Protein AF-A0A8T5BNN8-F1 (afdb_monomer_lite)

Structure (mmCIF, N/CA/C/O backbone):
data_AF-A0A8T5BNN8-F1
#
_entry.id   AF-A0A8T5BNN8-F1
#
loop_
_atom_site.group_PDB
_atom_site.id
_atom_site.type_symbol
_atom_site.label_atom_id
_atom_site.label_alt_id
_atom_site.label_comp_id
_atom_site.label_asym_id
_atom_site.label_entity_id
_atom_site.label_seq_id
_atom_site.pdbx_PDB_ins_code
_atom_site.Cartn_x
_atom_site.Cartn_y
_atom_site.Cartn_z
_atom_site.occupancy
_atom_site.B_iso_or_equiv
_atom_site.auth_seq_id
_atom_site.auth_comp_id
_atom_site.auth_asym_id
_atom_site.auth_atom_id
_atom_site.pdbx_PDB_model_num
ATOM 1 N N . MET A 1 1 ? 14.541 -15.191 12.566 1.00 25.20 1 MET A N 1
ATOM 2 C CA . MET A 1 1 ? 13.790 -15.966 11.550 1.00 25.20 1 MET A CA 1
ATOM 3 C C . MET A 1 1 ? 13.632 -15.112 10.299 1.00 25.20 1 MET A C 1
ATOM 5 O O . MET A 1 1 ? 12.775 -14.239 10.260 1.00 25.20 1 MET A O 1
ATOM 9 N N . SER A 1 2 ? 14.524 -15.301 9.324 1.00 27.27 2 SER A N 1
ATOM 10 C CA . SER A 1 2 ? 14.507 -14.582 8.046 1.00 27.27 2 SER A CA 1
ATOM 11 C C . SER A 1 2 ? 13.451 -15.200 7.135 1.00 27.27 2 SER A C 1
ATOM 13 O O . SER A 1 2 ? 13.578 -16.342 6.703 1.00 27.27 2 SER A O 1
ATOM 15 N N . GLY A 1 3 ? 12.377 -14.461 6.881 1.00 28.70 3 GLY A N 1
ATOM 16 C CA . GLY A 1 3 ? 11.422 -14.799 5.841 1.00 28.70 3 GLY A CA 1
ATOM 17 C C . GLY A 1 3 ? 11.723 -13.979 4.600 1.00 28.70 3 GLY A C 1
ATOM 18 O O . GLY A 1 3 ? 11.059 -12.970 4.383 1.00 28.70 3 GLY A O 1
ATOM 19 N N . CYS A 1 4 ? 12.659 -14.425 3.757 1.00 37.31 4 CYS A N 1
ATOM 20 C CA . CYS A 1 4 ? 12.694 -14.015 2.350 1.00 37.31 4 CYS A CA 1
ATOM 21 C C . CYS A 1 4 ? 11.459 -14.596 1.643 1.00 37.31 4 CYS A C 1
ATOM 23 O O . CYS A 1 4 ? 11.544 -15.515 0.829 1.00 37.31 4 CYS A O 1
ATOM 25 N N . LYS A 1 5 ? 10.264 -14.096 1.980 1.00 46.22 5 LYS A N 1
ATOM 26 C CA . LYS A 1 5 ? 9.077 -14.351 1.173 1.00 46.22 5 LYS A CA 1
ATOM 27 C C . LYS A 1 5 ? 9.319 -13.643 -0.151 1.00 46.22 5 LYS A C 1
ATOM 29 O O . LYS A 1 5 ? 9.277 -12.418 -0.228 1.00 46.22 5 LYS A O 1
ATOM 34 N N . LYS A 1 6 ? 9.592 -14.428 -1.195 1.00 47.72 6 LYS A N 1
ATOM 35 C CA . LYS A 1 6 ? 9.441 -14.002 -2.588 1.00 47.72 6 LYS A CA 1
ATOM 36 C C . LYS A 1 6 ? 7.999 -13.497 -2.729 1.00 47.72 6 LYS A C 1
ATOM 38 O O . LYS A 1 6 ? 7.074 -14.290 -2.869 1.00 47.72 6 LYS A O 1
ATOM 43 N N . ASN A 1 7 ? 7.791 -12.195 -2.548 1.00 55.84 7 ASN A N 1
ATOM 44 C CA . ASN A 1 7 ? 6.457 -11.624 -2.397 1.00 55.84 7 ASN A CA 1
ATOM 45 C C . ASN A 1 7 ? 5.743 -11.626 -3.753 1.00 55.84 7 ASN A C 1
ATOM 47 O O . ASN A 1 7 ? 6.110 -10.865 -4.645 1.00 55.84 7 ASN A O 1
ATOM 51 N N . THR A 1 8 ? 4.701 -12.450 -3.890 1.00 65.88 8 THR A N 1
ATOM 52 C CA . THR A 1 8 ? 3.842 -12.554 -5.085 1.00 65.88 8 THR A CA 1
ATOM 53 C C . THR A 1 8 ? 3.239 -11.212 -5.487 1.00 65.88 8 THR A C 1
ATOM 55 O O . THR A 1 8 ? 3.092 -10.937 -6.669 1.00 65.88 8 THR A O 1
ATOM 58 N N . VAL A 1 9 ? 2.988 -10.330 -4.514 1.00 74.50 9 VAL A N 1
ATOM 59 C CA . VAL A 1 9 ? 2.488 -8.968 -4.752 1.00 74.50 9 VAL A CA 1
ATOM 60 C C . VAL A 1 9 ? 3.386 -8.193 -5.716 1.00 74.50 9 VAL A C 1
ATOM 62 O O . VAL A 1 9 ? 2.878 -7.567 -6.635 1.00 74.50 9 VAL A O 1
ATOM 65 N N . LYS A 1 10 ? 4.714 -8.296 -5.582 1.00 77.62 10 LYS A N 1
ATOM 66 C CA . LYS A 1 10 ? 5.662 -7.604 -6.473 1.00 77.62 10 LYS A CA 1
ATOM 67 C C . LYS A 1 10 ? 5.612 -8.122 -7.914 1.00 77.62 10 LYS A C 1
ATOM 69 O O . LYS A 1 10 ? 6.000 -7.403 -8.823 1.00 77.62 10 LYS A O 1
ATOM 74 N N . LYS A 1 11 ? 5.146 -9.358 -8.123 1.00 78.75 11 LYS A N 1
ATOM 75 C CA . LYS A 1 11 ? 4.965 -9.942 -9.461 1.00 78.75 11 LYS A CA 1
ATOM 76 C C . LYS A 1 11 ? 3.659 -9.513 -10.128 1.00 78.75 11 LYS A C 1
ATOM 78 O O . LYS A 1 11 ? 3.547 -9.642 -11.335 1.00 78.75 11 LYS A O 1
ATOM 83 N N . TRP A 1 12 ? 2.667 -9.087 -9.348 1.00 79.19 12 TRP A N 1
ATOM 84 C CA . TRP A 1 12 ? 1.327 -8.761 -9.846 1.00 79.19 12 TRP A CA 1
ATOM 85 C C . TRP A 1 12 ? 1.029 -7.270 -9.865 1.00 79.19 12 TRP A C 1
ATOM 87 O O . TRP A 1 12 ? 0.103 -6.858 -10.551 1.00 79.19 12 TRP A O 1
ATOM 97 N N . ALA A 1 13 ? 1.725 -6.491 -9.040 1.00 84.88 13 ALA A N 1
ATOM 98 C CA . ALA A 1 13 ? 1.433 -5.083 -8.884 1.00 84.88 13 ALA A CA 1
ATOM 99 C C . ALA A 1 13 ? 2.019 -4.298 -10.058 1.00 84.88 13 ALA A C 1
ATOM 101 O O . ALA A 1 13 ? 3.232 -4.268 -10.263 1.00 84.88 13 ALA A O 1
ATOM 102 N N . GLU A 1 14 ? 1.141 -3.658 -10.809 1.00 88.06 14 GLU A N 1
ATOM 103 C CA . GLU A 1 14 ? 1.481 -2.802 -11.939 1.00 88.06 14 GLU A CA 1
ATOM 104 C C . GLU A 1 14 ? 1.234 -1.340 -11.566 1.00 88.06 14 GLU A C 1
ATOM 106 O O . GLU A 1 14 ? 0.643 -1.045 -10.524 1.00 88.06 14 GLU A O 1
ATOM 111 N N . ARG A 1 15 ? 1.680 -0.408 -12.410 1.00 91.56 15 ARG A N 1
ATOM 112 C CA . ARG A 1 15 ? 1.411 1.018 -12.203 1.00 91.56 15 ARG A CA 1
ATOM 113 C C . ARG A 1 15 ? -0.099 1.266 -12.050 1.00 91.56 15 ARG A C 1
ATOM 115 O O . ARG A 1 15 ? -0.889 0.746 -12.828 1.00 91.56 15 ARG A O 1
ATOM 122 N N . GLY A 1 16 ? -0.488 2.042 -11.039 1.00 88.56 16 GLY A N 1
ATOM 123 C CA . GLY A 1 16 ? -1.883 2.307 -10.661 1.00 88.56 16 GLY A CA 1
ATOM 124 C C . GLY A 1 16 ? -2.507 1.251 -9.739 1.00 88.56 16 GLY A C 1
ATOM 125 O O . GLY A 1 16 ? -3.560 1.491 -9.151 1.00 88.56 16 GLY A O 1
ATOM 126 N N . SER A 1 17 ? -1.859 0.096 -9.544 1.00 89.69 17 SER A N 1
ATOM 127 C CA . SER A 1 17 ? -2.310 -0.886 -8.553 1.00 89.69 17 SER A CA 1
ATOM 128 C C . SER A 1 17 ? -2.109 -0.351 -7.140 1.00 89.69 17 SER A C 1
ATOM 130 O O . SER A 1 17 ? -1.062 0.209 -6.819 1.00 89.69 17 SER A O 1
ATOM 132 N N . TRP A 1 18 ? -3.060 -0.618 -6.250 1.00 91.19 18 TRP A N 1
ATOM 133 C CA . TRP A 1 18 ? -2.893 -0.343 -4.827 1.00 91.19 18 TRP A CA 1
ATOM 134 C C . TRP A 1 18 ? -2.399 -1.573 -4.070 1.00 91.19 18 TRP A C 1
ATOM 136 O O . TRP A 1 18 ? -2.951 -2.668 -4.182 1.00 91.19 18 TRP A O 1
ATOM 146 N N . VAL A 1 19 ? -1.373 -1.379 -3.244 1.00 91.25 19 VAL A N 1
ATOM 147 C CA . VAL A 1 19 ? -0.848 -2.390 -2.325 1.00 91.25 19 VAL A CA 1
ATOM 148 C C . VAL A 1 19 ? -1.135 -1.962 -0.896 1.00 91.25 19 VAL A C 1
ATOM 150 O O . VAL A 1 19 ? -0.765 -0.867 -0.478 1.00 91.25 19 VAL A O 1
ATOM 153 N N . ILE A 1 20 ? -1.767 -2.850 -0.130 1.00 91.88 20 ILE A N 1
ATOM 154 C CA . ILE A 1 20 ? -2.108 -2.612 1.272 1.00 91.88 20 ILE A CA 1
ATOM 155 C C . ILE A 1 20 ? -1.468 -3.659 2.180 1.00 91.88 20 ILE A C 1
ATOM 157 O O . ILE A 1 20 ? -1.420 -4.849 1.863 1.00 91.88 20 ILE A O 1
ATOM 161 N N . GLY A 1 21 ? -0.986 -3.209 3.332 1.00 90.31 21 GLY A N 1
ATOM 162 C CA . GLY A 1 21 ? -0.460 -4.052 4.394 1.00 90.31 21 GLY A CA 1
ATOM 163 C C . GLY A 1 21 ? -1.426 -4.121 5.560 1.00 90.31 21 GLY A C 1
ATOM 164 O O . GLY A 1 21 ? -1.660 -3.113 6.226 1.00 90.31 21 GLY A O 1
ATOM 165 N N . ILE A 1 22 ? -1.935 -5.319 5.836 1.00 91.06 22 ILE A N 1
ATOM 166 C CA . ILE A 1 22 ? -2.761 -5.599 7.011 1.00 91.06 22 ILE A CA 1
ATOM 167 C C . ILE A 1 22 ? -1.918 -6.321 8.060 1.00 91.06 22 ILE A C 1
ATOM 169 O O . ILE A 1 22 ? -1.156 -7.234 7.738 1.00 91.06 22 ILE A O 1
ATOM 173 N N . GLY A 1 23 ? -2.046 -5.904 9.316 1.00 88.56 23 GLY A N 1
ATOM 174 C CA . GLY A 1 23 ? -1.373 -6.547 10.432 1.00 88.56 23 GLY A CA 1
ATOM 175 C C . GLY A 1 23 ? -1.913 -7.950 10.681 1.00 88.56 23 GLY A C 1
ATOM 176 O O . GLY A 1 23 ? -3.122 -8.175 10.773 1.00 88.56 23 GLY A O 1
ATOM 177 N N . GLY A 1 24 ? -0.992 -8.906 10.758 1.00 84.38 24 GLY A N 1
ATOM 178 C CA . GLY A 1 24 ? -1.317 -10.297 11.030 1.00 84.38 24 GLY A CA 1
ATOM 179 C C . GLY A 1 24 ? -1.637 -10.525 12.504 1.00 84.38 24 GLY A C 1
ATOM 180 O O . GLY A 1 24 ? -1.295 -9.724 13.372 1.00 84.38 24 GLY A O 1
ATOM 181 N N . VAL A 1 25 ? -2.232 -11.679 12.798 1.00 80.44 25 VAL A N 1
ATOM 182 C CA . VAL A 1 25 ? -2.620 -12.068 14.165 1.00 80.44 25 VAL A CA 1
ATOM 183 C C . VAL A 1 25 ? -1.469 -11.992 15.181 1.00 80.44 25 VAL A C 1
ATOM 185 O O . VAL A 1 25 ? -1.688 -11.621 16.326 1.00 80.44 25 VAL A O 1
ATOM 188 N N . ASN A 1 26 ? -0.229 -12.228 14.737 1.00 79.44 26 ASN A N 1
ATOM 189 C CA . ASN A 1 26 ? 0.963 -12.265 15.593 1.00 79.44 26 ASN A CA 1
ATOM 190 C C . ASN A 1 26 ? 1.823 -10.987 15.533 1.00 79.44 26 ASN A C 1
ATOM 192 O O . ASN A 1 26 ? 2.969 -11.011 15.968 1.00 79.44 26 ASN A O 1
ATOM 196 N N . THR A 1 27 ? 1.335 -9.883 14.953 1.00 76.12 27 THR A N 1
ATOM 197 C CA . THR A 1 27 ? 2.143 -8.657 14.764 1.00 76.12 27 THR A CA 1
ATOM 198 C C . THR A 1 27 ? 1.840 -7.558 15.786 1.00 76.12 27 THR A C 1
ATOM 200 O O . THR A 1 27 ? 2.171 -6.398 15.548 1.00 76.12 27 THR A O 1
ATOM 203 N N . GLY A 1 28 ? 1.119 -7.876 16.870 1.00 83.25 28 GLY A N 1
ATOM 204 C CA . GLY A 1 28 ? 0.635 -6.906 17.866 1.00 83.25 28 GLY A CA 1
ATOM 205 C C . GLY A 1 28 ? -0.428 -5.927 17.345 1.00 83.25 28 GLY A C 1
ATOM 206 O O . GLY A 1 28 ? -0.958 -5.127 18.109 1.00 83.25 28 GLY A O 1
ATOM 207 N N . LYS A 1 29 ? -0.758 -5.985 16.047 1.00 85.69 29 LYS A N 1
ATOM 208 C CA . LYS A 1 29 ? -1.756 -5.134 15.374 1.00 85.69 29 LYS A CA 1
ATOM 209 C C . LYS A 1 29 ? -2.676 -5.961 14.475 1.00 85.69 29 LYS A C 1
ATOM 211 O O . LYS A 1 29 ? -2.734 -5.704 13.272 1.00 85.69 29 LYS A O 1
ATOM 216 N N . PRO A 1 30 ? -3.349 -6.981 15.026 1.00 89.56 30 PRO A N 1
ATOM 217 C CA . PRO A 1 30 ? -4.191 -7.864 14.234 1.00 89.56 30 PRO A CA 1
ATOM 218 C C . PRO A 1 30 ? -5.275 -7.064 13.511 1.00 89.56 30 PRO A C 1
ATOM 220 O O . PRO A 1 30 ? -5.916 -6.208 14.117 1.00 89.56 30 PRO A O 1
ATOM 223 N N . ASN A 1 31 ? -5.495 -7.358 12.228 1.00 90.88 31 ASN A N 1
ATOM 224 C CA . ASN A 1 31 ? -6.608 -6.830 11.430 1.00 90.88 31 ASN A CA 1
ATOM 225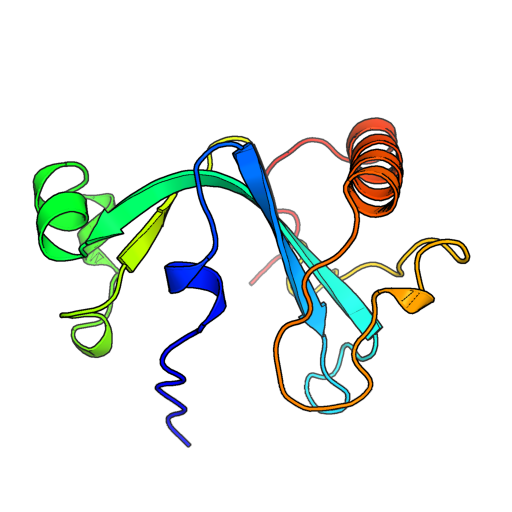 C C . ASN A 1 31 ? -6.567 -5.310 11.181 1.00 90.88 31 ASN A C 1
ATOM 227 O O . ASN A 1 31 ? -7.539 -4.737 10.685 1.00 90.88 31 ASN A O 1
ATOM 231 N N . LYS A 1 32 ? -5.441 -4.656 11.490 1.00 92.38 32 LYS A N 1
ATOM 232 C CA . LYS A 1 32 ? -5.256 -3.213 11.307 1.00 92.38 32 LYS A CA 1
ATOM 233 C C . LYS A 1 32 ? -4.561 -2.888 9.994 1.00 92.38 32 LYS A C 1
ATOM 235 O O . LYS A 1 32 ? -3.667 -3.616 9.563 1.00 92.38 32 LYS A O 1
ATOM 240 N N . LEU A 1 33 ? -4.919 -1.760 9.390 1.00 92.88 33 LEU A N 1
ATOM 241 C CA . LEU A 1 33 ? -4.212 -1.208 8.242 1.00 92.88 33 LEU A CA 1
ATOM 242 C C . LEU A 1 33 ? -2.890 -0.586 8.706 1.00 92.88 33 LEU A C 1
ATOM 244 O O . LEU A 1 33 ? -2.876 0.416 9.421 1.00 92.88 33 LEU A O 1
ATOM 248 N N . ILE A 1 34 ? -1.779 -1.187 8.285 1.00 92.75 34 ILE A N 1
ATOM 249 C CA . ILE A 1 34 ? -0.420 -0.717 8.580 1.00 92.75 34 ILE A CA 1
ATOM 250 C C . ILE A 1 34 ? 0.043 0.259 7.504 1.00 92.75 34 ILE A C 1
ATOM 252 O O . ILE A 1 34 ? 0.612 1.301 7.829 1.00 92.75 34 ILE A O 1
ATOM 256 N N . TYR A 1 35 ? -0.184 -0.073 6.233 1.00 93.12 35 TYR A N 1
ATOM 257 C CA . TYR A 1 35 ? 0.167 0.798 5.118 1.00 93.12 35 TYR A CA 1
ATOM 258 C C . TYR A 1 35 ? -0.754 0.599 3.915 1.00 93.12 35 TYR A C 1
ATOM 260 O O . TYR A 1 35 ? -1.359 -0.459 3.756 1.00 93.12 35 TYR A O 1
ATOM 268 N N . ALA A 1 36 ? -0.829 1.614 3.062 1.00 93.44 36 ALA A N 1
ATOM 269 C CA . ALA A 1 36 ? -1.460 1.571 1.749 1.00 93.44 36 ALA A CA 1
ATOM 270 C C . ALA A 1 36 ? -0.629 2.420 0.782 1.00 93.44 36 ALA A C 1
ATOM 272 O O . ALA A 1 36 ? -0.229 3.521 1.148 1.00 93.44 36 ALA A O 1
ATOM 273 N N . MET A 1 37 ? -0.348 1.935 -0.423 1.00 94.75 37 MET A N 1
ATOM 274 C CA . MET A 1 37 ? 0.413 2.678 -1.431 1.00 94.75 37 MET A CA 1
ATOM 275 C C . MET A 1 37 ? -0.106 2.416 -2.838 1.00 94.75 37 MET A C 1
ATOM 277 O O . MET A 1 37 ? -0.440 1.277 -3.165 1.00 94.75 37 MET A O 1
ATOM 281 N N . GLU A 1 38 ? -0.137 3.458 -3.658 1.00 93.81 38 GLU A N 1
ATOM 282 C CA . GLU A 1 38 ? -0.366 3.352 -5.095 1.00 93.81 38 GLU A CA 1
ATOM 283 C C . GLU A 1 38 ? 0.966 3.106 -5.795 1.00 93.81 38 GLU A C 1
ATOM 285 O O . GLU A 1 38 ? 1.911 3.878 -5.643 1.00 93.81 38 GLU A O 1
ATOM 290 N N . VAL A 1 39 ? 1.065 2.026 -6.560 1.00 93.44 39 VAL A N 1
ATOM 291 C CA . VAL A 1 39 ? 2.287 1.701 -7.290 1.00 93.44 39 VAL A CA 1
ATOM 292 C C . VAL A 1 39 ? 2.459 2.681 -8.439 1.00 93.44 39 VAL A C 1
ATOM 294 O O . VAL A 1 39 ? 1.659 2.726 -9.368 1.00 93.44 39 VAL A O 1
ATOM 297 N N . GLU A 1 40 ? 3.541 3.443 -8.395 1.00 94.19 40 GLU A N 1
ATOM 298 C CA . GLU A 1 40 ? 3.970 4.305 -9.490 1.00 94.19 40 GLU A CA 1
ATOM 299 C C . GLU A 1 40 ? 4.935 3.564 -10.415 1.00 94.19 40 GLU A C 1
ATOM 301 O O . GLU A 1 40 ? 4.785 3.615 -11.636 1.00 94.19 40 GLU A O 1
ATOM 306 N N . GLU A 1 41 ? 5.886 2.826 -9.834 1.00 92.06 41 GLU A N 1
ATOM 307 C CA . GLU A 1 41 ? 6.853 2.021 -10.581 1.00 92.06 41 GLU A CA 1
ATOM 308 C C . GLU A 1 41 ? 7.075 0.663 -9.911 1.00 92.06 41 GLU A C 1
ATOM 310 O O . GLU A 1 41 ? 7.016 0.530 -8.687 1.00 92.06 41 GLU A O 1
ATOM 315 N N . ASN A 1 42 ? 7.359 -0.348 -10.728 1.00 92.69 42 ASN A N 1
ATOM 316 C CA . ASN A 1 42 ? 7.740 -1.687 -10.297 1.00 92.69 42 ASN A CA 1
ATOM 317 C C . ASN A 1 42 ? 9.009 -2.085 -11.058 1.00 92.69 42 ASN A C 1
ATOM 319 O O . ASN A 1 42 ? 8.931 -2.577 -12.181 1.00 92.69 42 ASN A O 1
ATOM 323 N N . LEU A 1 43 ? 10.172 -1.816 -10.464 1.00 91.06 43 LEU A N 1
ATOM 324 C CA . LEU A 1 43 ? 11.467 -1.962 -11.131 1.00 91.06 43 LEU A CA 1
ATOM 325 C C . LEU A 1 43 ? 12.259 -3.134 -10.555 1.00 91.06 43 LEU A C 1
ATOM 327 O O . LEU A 1 43 ? 12.261 -3.311 -9.335 1.00 91.06 43 LEU A O 1
ATOM 331 N N . PRO A 1 44 ? 13.004 -3.901 -11.366 1.00 90.69 44 PRO A N 1
ATOM 332 C CA . PRO A 1 44 ? 14.054 -4.773 -10.849 1.00 90.69 44 PRO A CA 1
ATOM 333 C C . PRO A 1 44 ? 15.039 -3.980 -9.978 1.00 90.69 44 PRO A C 1
ATOM 335 O O . PRO A 1 44 ? 15.356 -2.831 -10.287 1.00 90.69 44 PRO A O 1
ATOM 338 N N . TYR A 1 45 ? 15.555 -4.588 -8.906 1.00 88.75 45 TYR A N 1
ATOM 339 C CA . TYR A 1 45 ? 16.456 -3.906 -7.969 1.00 88.75 45 TYR A CA 1
ATOM 340 C C . TYR A 1 45 ? 17.656 -3.219 -8.642 1.00 88.75 45 TYR A C 1
ATOM 342 O O . TYR A 1 45 ? 17.986 -2.093 -8.283 1.00 88.75 45 TYR A O 1
ATOM 350 N N . GLU A 1 46 ? 18.275 -3.845 -9.645 1.00 90.25 46 GLU A N 1
ATOM 351 C CA . GLU A 1 46 ? 19.424 -3.257 -10.351 1.00 90.25 46 GLU A CA 1
ATOM 352 C C . GLU A 1 46 ? 19.056 -1.969 -11.103 1.00 90.25 46 GLU A C 1
ATOM 354 O O . GLU A 1 46 ? 19.812 -0.997 -11.112 1.00 90.25 46 GLU A O 1
ATOM 359 N N . GLU A 1 47 ? 17.859 -1.921 -11.691 1.00 92.31 47 GLU A N 1
ATOM 360 C CA . GLU A 1 47 ? 17.366 -0.730 -12.376 1.00 92.31 47 GLU A CA 1
ATOM 361 C C . GLU A 1 47 ? 16.949 0.358 -11.384 1.00 92.31 47 GLU A C 1
ATOM 363 O O . GLU A 1 47 ? 17.276 1.531 -11.580 1.00 92.31 47 GLU A O 1
ATOM 368 N N . PHE A 1 48 ? 16.310 -0.039 -10.278 1.00 91.56 48 PHE A N 1
ATOM 369 C CA . PHE A 1 48 ? 16.032 0.852 -9.156 1.00 91.56 48 PHE A CA 1
ATOM 370 C C . PHE A 1 48 ? 17.321 1.506 -8.644 1.00 91.56 48 PHE A C 1
ATOM 372 O O . PHE A 1 48 ? 17.387 2.726 -8.550 1.00 91.56 48 PHE A O 1
ATOM 379 N N . LYS A 1 49 ? 18.367 0.716 -8.381 1.00 91.12 49 LYS A N 1
ATOM 380 C CA . LYS A 1 49 ? 19.661 1.196 -7.881 1.00 91.12 49 LYS A CA 1
ATOM 381 C C . LYS A 1 49 ? 20.324 2.187 -8.838 1.00 91.12 49 LYS A C 1
ATOM 383 O O . LYS A 1 49 ? 20.918 3.163 -8.391 1.00 91.12 49 LYS A O 1
ATOM 388 N N . ARG A 1 50 ? 20.208 1.959 -10.151 1.00 92.50 50 ARG A N 1
ATOM 389 C CA . ARG A 1 50 ? 20.716 2.878 -11.180 1.00 92.50 50 ARG A CA 1
ATOM 390 C C . ARG A 1 50 ? 19.960 4.210 -11.196 1.00 92.50 50 ARG A C 1
ATOM 392 O O . ARG A 1 50 ? 20.580 5.245 -11.410 1.00 92.50 50 ARG A O 1
ATOM 399 N N . LYS A 1 51 ? 18.637 4.183 -11.010 1.00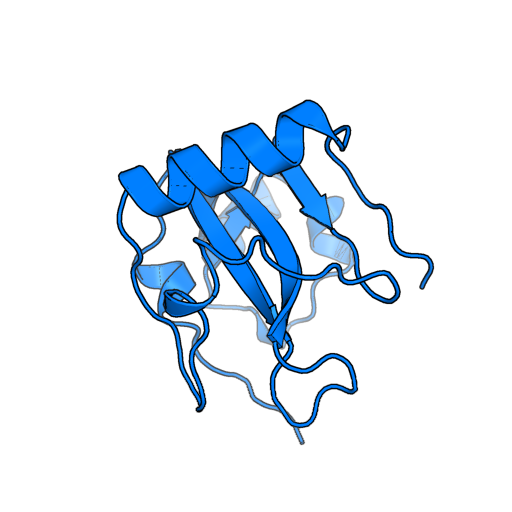 94.06 51 LYS A N 1
ATOM 400 C CA . LYS A 1 51 ? 17.766 5.367 -11.095 1.00 94.06 51 LYS A CA 1
ATOM 401 C C . LYS A 1 51 ? 17.687 6.161 -9.781 1.00 94.06 51 LYS A C 1
ATOM 403 O O . LYS A 1 51 ? 17.530 7.375 -9.828 1.00 94.06 51 LYS A O 1
ATOM 408 N N . TYR A 1 52 ? 17.831 5.481 -8.645 1.00 92.38 52 TYR A N 1
ATOM 409 C CA . TYR A 1 52 ? 17.687 6.007 -7.282 1.00 92.38 52 TYR A CA 1
ATOM 410 C C . TYR A 1 52 ? 18.883 5.590 -6.404 1.00 92.38 52 TYR A C 1
ATOM 412 O O . TYR A 1 52 ? 18.741 4.786 -5.472 1.00 92.38 52 TYR A O 1
ATOM 420 N N . PRO A 1 53 ? 20.107 6.048 -6.729 1.00 90.44 53 PRO A N 1
ATOM 421 C CA . PRO A 1 53 ? 21.315 5.584 -6.054 1.00 90.44 53 PRO A CA 1
ATOM 422 C C . PRO A 1 53 ? 21.336 5.954 -4.567 1.00 90.44 53 PRO A C 1
ATOM 424 O O . PRO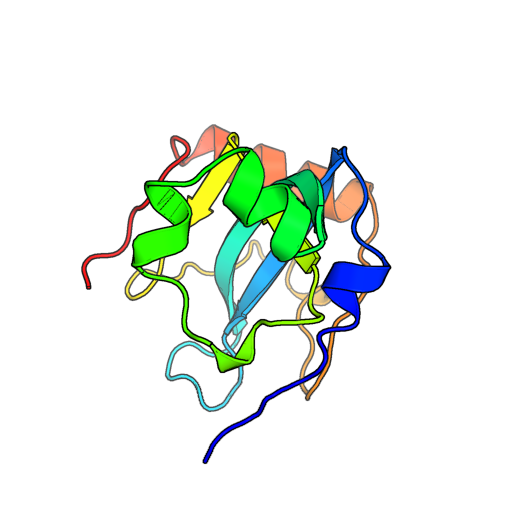 A 1 53 ? 21.769 5.135 -3.754 1.00 90.44 53 PRO A O 1
ATOM 427 N N . ASP A 1 54 ? 20.834 7.133 -4.191 1.00 90.25 54 ASP A N 1
ATOM 428 C CA . ASP A 1 54 ? 20.812 7.594 -2.800 1.00 90.25 54 ASP A CA 1
ATOM 429 C C . ASP A 1 54 ? 19.816 6.791 -1.951 1.00 90.25 54 ASP A C 1
ATOM 431 O O . ASP A 1 54 ? 20.155 6.327 -0.861 1.00 90.25 54 ASP A O 1
ATOM 435 N N . GLU A 1 55 ? 18.617 6.538 -2.474 1.00 87.25 55 GLU A N 1
ATOM 436 C CA . GLU A 1 55 ? 17.570 5.758 -1.811 1.00 87.25 55 GLU A CA 1
ATOM 437 C C . GLU A 1 55 ? 17.942 4.276 -1.699 1.00 87.25 55 GLU A C 1
ATOM 439 O O . GLU A 1 55 ? 17.537 3.592 -0.755 1.00 87.25 55 GLU A O 1
ATOM 444 N N . SER A 1 56 ? 18.757 3.771 -2.630 1.00 85.94 56 SER A N 1
ATOM 445 C CA . SER A 1 56 ? 19.247 2.392 -2.597 1.00 85.94 56 SER A CA 1
ATOM 446 C C . SER A 1 56 ? 20.252 2.113 -1.475 1.00 85.94 56 SER A C 1
ATOM 448 O O . SER A 1 56 ? 20.450 0.952 -1.124 1.00 85.94 56 SER A O 1
ATOM 450 N N . ARG A 1 57 ? 20.859 3.140 -0.858 1.00 86.62 57 ARG A N 1
ATOM 451 C CA . ARG A 1 57 ? 21.925 2.961 0.150 1.00 86.62 57 ARG A CA 1
ATOM 452 C C . ARG A 1 57 ? 21.488 2.193 1.395 1.00 86.62 57 ARG A C 1
ATOM 454 O O . ARG A 1 57 ? 22.301 1.502 1.999 1.00 86.62 57 ARG A O 1
ATOM 461 N N . TYR A 1 58 ? 20.220 2.310 1.780 1.00 81.50 58 TYR A N 1
ATOM 462 C CA . TYR A 1 58 ? 19.672 1.668 2.983 1.00 81.50 58 TYR A CA 1
ATOM 463 C C . TYR A 1 58 ? 19.126 0.261 2.719 1.00 81.50 58 TYR A C 1
ATOM 465 O O . TYR A 1 58 ? 18.639 -0.413 3.631 1.00 81.50 58 TYR A O 1
ATOM 473 N N . LEU A 1 59 ? 19.160 -0.179 1.463 1.00 82.25 59 LEU A N 1
ATOM 474 C CA . LEU A 1 59 ? 18.589 -1.442 1.052 1.00 82.25 59 LEU A CA 1
ATOM 475 C C . LEU A 1 59 ? 19.567 -2.598 1.289 1.00 82.25 59 LEU A C 1
ATOM 477 O O . LEU A 1 59 ? 20.730 -2.565 0.899 1.00 82.25 59 LEU A O 1
ATOM 481 N N . GLN A 1 60 ? 19.069 -3.645 1.943 1.00 77.50 60 GLN A N 1
ATOM 482 C CA . GLN A 1 60 ? 19.864 -4.816 2.305 1.00 77.50 60 GLN A CA 1
ATOM 483 C C . GLN A 1 60 ? 20.203 -5.671 1.071 1.00 77.50 60 GLN A C 1
ATOM 485 O O . GLN A 1 60 ? 19.328 -5.867 0.227 1.00 77.50 60 GLN A O 1
ATO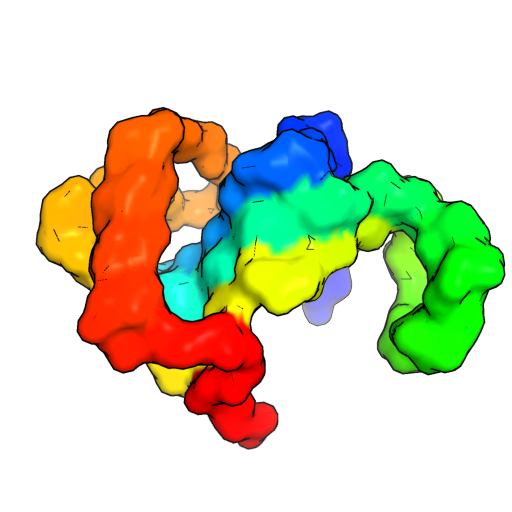M 490 N N . PRO A 1 61 ? 21.394 -6.300 0.996 1.00 70.81 61 PRO A N 1
ATOM 491 C CA . PRO A 1 61 ? 21.797 -7.144 -0.139 1.00 70.81 61 PRO A CA 1
ATOM 492 C C . PRO A 1 61 ? 20.831 -8.294 -0.466 1.00 70.81 61 PRO A C 1
ATOM 494 O O . PRO A 1 61 ? 20.775 -8.772 -1.594 1.00 70.81 61 PRO A O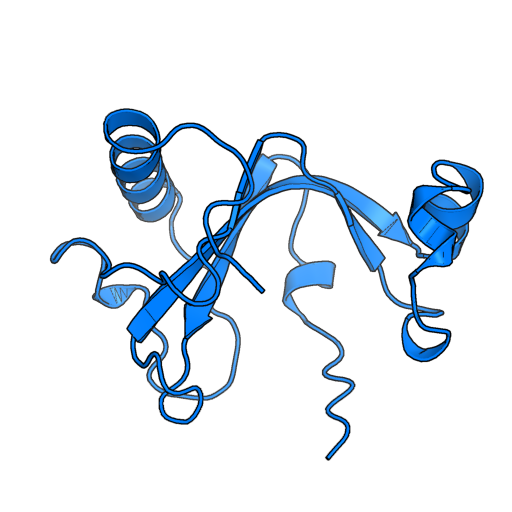 1
ATOM 497 N N . CYS A 1 62 ? 20.026 -8.738 0.504 1.00 73.00 62 CYS A N 1
ATOM 498 C CA . CYS A 1 62 ? 19.062 -9.824 0.323 1.00 73.00 62 CYS A CA 1
ATOM 499 C C . CYS A 1 62 ? 17.907 -9.503 -0.644 1.00 73.00 62 CYS A C 1
ATOM 501 O O . CYS A 1 62 ? 17.110 -10.395 -0.942 1.00 73.00 62 CYS A O 1
ATOM 503 N N . ILE A 1 63 ? 17.796 -8.260 -1.128 1.00 76.44 63 ILE A N 1
ATOM 504 C CA . ILE A 1 63 ? 16.780 -7.872 -2.112 1.00 76.44 63 ILE A CA 1
ATOM 505 C C . ILE A 1 63 ? 17.262 -7.952 -3.565 1.00 76.44 63 ILE A C 1
ATOM 507 O O . ILE A 1 63 ? 16.453 -7.738 -4.471 1.00 76.44 63 ILE A O 1
ATOM 511 N N . THR A 1 64 ? 18.536 -8.283 -3.803 1.00 77.06 64 THR A N 1
ATOM 512 C CA . THR A 1 64 ? 19.046 -8.564 -5.150 1.00 77.06 64 THR A CA 1
ATOM 513 C C . THR A 1 64 ? 18.208 -9.669 -5.806 1.00 77.06 64 THR A C 1
ATOM 515 O O . THR A 1 64 ? 17.918 -10.700 -5.200 1.00 77.06 64 THR A O 1
ATOM 518 N N . GLY A 1 65 ? 17.765 -9.431 -7.045 1.00 79.94 65 GLY A N 1
ATOM 519 C CA . GLY A 1 65 ? 16.853 -10.324 -7.774 1.00 79.94 65 GLY A CA 1
ATOM 520 C C . GLY A 1 65 ? 15.363 -10.166 -7.429 1.00 79.94 65 GLY A C 1
ATOM 521 O O . GLY A 1 65 ? 14.542 -10.954 -7.898 1.00 79.94 65 GLY A O 1
ATOM 522 N N . LEU A 1 66 ? 14.989 -9.167 -6.622 1.00 83.75 66 LEU A N 1
ATOM 523 C CA . LEU A 1 66 ? 13.595 -8.782 -6.388 1.00 83.75 66 LEU A CA 1
ATOM 524 C C . LEU A 1 66 ? 13.262 -7.467 -7.091 1.00 83.75 66 LEU A C 1
ATOM 526 O O . LEU A 1 66 ? 14.129 -6.624 -7.313 1.00 83.75 66 LEU A O 1
ATOM 530 N N . ASN A 1 67 ? 11.972 -7.256 -7.346 1.00 88.19 67 ASN A N 1
ATOM 531 C CA . ASN A 1 67 ? 11.497 -5.943 -7.752 1.00 88.19 67 ASN A CA 1
ATOM 532 C C . ASN A 1 67 ? 11.278 -5.022 -6.542 1.00 88.19 67 ASN A C 1
ATOM 534 O O . ASN A 1 67 ? 11.000 -5.474 -5.421 1.00 88.19 67 ASN A O 1
ATOM 538 N N . ILE A 1 68 ? 11.363 -3.722 -6.783 1.00 88.62 68 ILE A N 1
ATOM 539 C CA . ILE A 1 68 ? 11.106 -2.632 -5.851 1.00 88.62 68 ILE A CA 1
ATOM 540 C C . ILE A 1 68 ? 9.868 -1.888 -6.341 1.00 88.62 68 ILE A C 1
ATOM 542 O O . ILE A 1 68 ? 9.799 -1.481 -7.499 1.00 88.62 68 ILE A O 1
ATOM 546 N N . LEU A 1 69 ? 8.885 -1.743 -5.451 1.00 91.44 69 LEU A N 1
ATOM 547 C CA . LEU A 1 69 ? 7.698 -0.941 -5.716 1.00 91.44 69 LEU A CA 1
ATOM 548 C C . LEU A 1 69 ? 7.961 0.480 -5.231 1.00 91.44 69 LEU A C 1
ATOM 550 O O . LEU A 1 69 ? 8.325 0.674 -4.071 1.00 91.44 69 LEU A O 1
ATOM 554 N N . ILE A 1 70 ? 7.758 1.450 -6.111 1.00 91.62 70 ILE A N 1
ATOM 555 C CA . ILE A 1 70 ? 7.913 2.877 -5.838 1.00 91.62 70 ILE A CA 1
ATOM 556 C C . ILE A 1 70 ? 6.528 3.510 -5.813 1.00 91.62 70 ILE A C 1
ATOM 558 O O . ILE A 1 70 ? 5.647 3.121 -6.578 1.00 91.62 70 ILE A O 1
ATOM 562 N N . SER A 1 71 ? 6.335 4.477 -4.921 1.00 93.06 71 SER A N 1
ATOM 563 C CA . SER A 1 71 ? 5.070 5.184 -4.753 1.00 93.06 71 SER A CA 1
ATOM 564 C C . SER A 1 71 ? 5.302 6.603 -4.251 1.00 93.06 71 SER A C 1
ATOM 566 O O . SER A 1 71 ? 5.860 6.783 -3.169 1.00 93.06 71 SER A O 1
ATOM 568 N N . LYS A 1 72 ? 4.750 7.601 -4.947 1.00 90.44 72 LYS A N 1
ATOM 569 C CA . LYS A 1 72 ? 4.570 8.963 -4.412 1.00 90.44 72 LYS A CA 1
ATOM 570 C C . LYS A 1 72 ? 3.322 9.118 -3.540 1.00 90.44 72 LYS A C 1
ATOM 572 O O . LYS A 1 72 ? 3.292 9.985 -2.669 1.00 90.44 72 LYS A O 1
ATOM 577 N N . LYS A 1 73 ? 2.301 8.273 -3.725 1.00 92.50 73 LYS A N 1
ATOM 578 C CA . LYS A 1 73 ? 1.037 8.329 -2.976 1.00 92.50 73 LYS A CA 1
ATOM 579 C C . LYS A 1 73 ? 0.910 7.139 -2.029 1.00 92.50 73 LYS A C 1
ATOM 581 O O . LYS A 1 73 ? 0.394 6.082 -2.382 1.00 92.50 73 LYS A O 1
ATOM 586 N N . PHE A 1 74 ? 1.383 7.324 -0.799 1.00 94.06 74 PHE A N 1
ATOM 587 C CA . PHE A 1 74 ? 1.349 6.287 0.230 1.00 94.06 74 PHE A CA 1
ATOM 588 C C . PHE A 1 74 ? 0.841 6.799 1.578 1.00 94.06 74 PHE A C 1
ATOM 590 O O . PHE A 1 74 ? 0.878 7.990 1.876 1.00 94.06 74 PHE A O 1
ATOM 597 N N . TYR A 1 75 ? 0.407 5.863 2.410 1.00 94.25 75 TYR A N 1
ATOM 598 C CA . TYR A 1 75 ? 0.019 6.030 3.801 1.00 94.25 75 TYR A CA 1
ATOM 599 C C . TYR A 1 75 ? 0.766 4.978 4.607 1.00 94.25 75 TYR A C 1
ATOM 601 O O . TYR A 1 75 ? 0.603 3.785 4.357 1.00 94.25 75 TYR A O 1
ATOM 609 N N . TYR A 1 76 ? 1.575 5.400 5.574 1.00 92.88 76 TYR A N 1
ATOM 610 C CA . TYR A 1 76 ? 2.276 4.475 6.463 1.00 92.88 76 TYR A CA 1
ATOM 611 C C . TYR A 1 76 ? 1.968 4.806 7.918 1.00 92.88 76 TYR A C 1
ATOM 613 O O . TYR A 1 76 ? 2.424 5.819 8.444 1.00 92.88 76 TYR A O 1
ATOM 621 N N . PHE A 1 77 ? 1.192 3.947 8.570 1.00 91.38 77 PHE A N 1
ATOM 622 C CA . PHE A 1 77 ? 0.734 4.138 9.944 1.00 91.38 77 PHE A CA 1
ATOM 623 C C . PHE A 1 77 ? 1.657 3.478 10.973 1.00 91.38 77 PHE A C 1
ATOM 625 O O . PHE A 1 77 ? 1.745 3.960 12.097 1.00 91.38 77 PHE A O 1
ATOM 632 N N . GLY A 1 78 ? 2.379 2.412 10.610 1.00 88.25 78 GLY A N 1
ATOM 633 C CA . GLY A 1 78 ? 3.371 1.783 11.490 1.00 88.25 78 GLY A CA 1
ATOM 634 C C . GLY A 1 78 ? 2.789 1.355 12.847 1.00 88.25 78 GLY A C 1
ATOM 635 O O . GLY A 1 78 ? 1.882 0.521 12.906 1.00 88.25 78 GLY A O 1
ATOM 636 N N . SER A 1 79 ? 3.334 1.892 13.946 1.00 87.12 79 SER A N 1
ATOM 637 C CA . SER A 1 79 ? 2.843 1.786 15.340 1.00 87.12 79 SER A CA 1
ATOM 638 C C . SER A 1 79 ? 1.395 2.266 15.520 1.00 87.12 79 SER A C 1
ATOM 640 O O . SER A 1 79 ? 0.624 1.644 16.246 1.00 87.12 79 SER A O 1
ATOM 642 N N . ASN A 1 80 ? 0.976 3.260 14.747 1.00 89.88 80 ASN A N 1
ATOM 643 C CA . ASN A 1 80 ? -0.356 3.858 14.796 1.00 89.88 80 ASN A CA 1
ATOM 644 C C . ASN A 1 80 ? -1.336 3.210 13.806 1.00 89.88 80 ASN A C 1
ATOM 646 O O . ASN A 1 80 ? -2.213 3.892 13.277 1.00 89.88 80 ASN A O 1
ATOM 650 N N . ALA A 1 81 ? -1.163 1.917 13.496 1.00 92.25 81 ALA A N 1
ATOM 651 C CA . ALA A 1 81 ? -2.037 1.205 12.562 1.00 92.25 81 ALA A CA 1
ATOM 652 C C . ALA A 1 81 ? -3.512 1.391 12.941 1.00 92.25 81 ALA A C 1
ATOM 654 O O . ALA A 1 81 ? -3.879 1.319 14.118 1.00 92.25 81 ALA A O 1
ATOM 655 N N . ILE A 1 82 ? -4.346 1.618 11.932 1.00 93.69 82 ILE A N 1
ATOM 656 C CA . ILE A 1 82 ? -5.740 2.022 12.116 1.00 93.69 82 ILE A CA 1
ATOM 657 C C . ILE A 1 82 ? -6.693 0.869 11.831 1.00 93.69 82 ILE A C 1
ATOM 659 O O . ILE A 1 82 ? -6.374 -0.054 11.079 1.00 93.69 82 ILE A O 1
ATOM 663 N N . ASP A 1 83 ? -7.887 0.936 12.403 1.00 93.75 83 ASP A N 1
ATOM 664 C CA . ASP A 1 83 ? -8.946 -0.004 12.069 1.00 93.75 83 ASP A CA 1
ATOM 665 C C . ASP A 1 83 ? -9.478 0.251 10.656 1.00 93.75 83 ASP A C 1
ATOM 667 O O . ASP A 1 83 ? -9.681 1.393 10.230 1.00 93.75 83 ASP A O 1
ATOM 671 N N . LEU A 1 84 ? -9.721 -0.839 9.927 1.00 91.69 84 LEU A N 1
ATOM 672 C CA . LEU A 1 84 ? -10.429 -0.775 8.657 1.00 91.69 84 LEU A CA 1
ATOM 673 C C . LEU A 1 84 ? -11.907 -0.415 8.893 1.00 91.69 84 LEU A C 1
ATOM 675 O O . LEU A 1 84 ? -12.520 -0.910 9.850 1.00 91.69 84 LEU A O 1
ATOM 679 N N . PRO A 1 85 ? -12.516 0.384 7.997 1.00 90.75 85 PRO A N 1
ATOM 680 C CA . PRO A 1 85 ? -13.960 0.597 7.972 1.00 90.75 85 PRO A CA 1
ATOM 681 C C . PRO A 1 85 ? -14.729 -0.726 8.027 1.00 90.75 85 PRO A C 1
ATOM 683 O O . PRO A 1 85 ? -14.307 -1.717 7.432 1.00 90.75 85 PRO A O 1
ATOM 686 N N . LYS A 1 86 ? -15.883 -0.755 8.713 1.00 90.56 86 LYS A N 1
ATOM 687 C CA . LYS A 1 86 ? -16.692 -1.983 8.872 1.00 90.56 86 LYS A CA 1
ATOM 688 C C . LYS A 1 86 ? -16.996 -2.658 7.527 1.00 90.56 86 LYS A C 1
ATOM 690 O O . LYS A 1 86 ? -16.897 -3.875 7.432 1.00 90.56 86 LYS A O 1
ATOM 695 N N . ASN A 1 87 ? -17.285 -1.864 6.497 1.00 90.56 87 ASN A N 1
ATOM 696 C CA . ASN A 1 87 ? -17.581 -2.305 5.131 1.00 90.56 87 ASN A CA 1
ATOM 697 C C . ASN A 1 87 ? -16.360 -2.798 4.333 1.00 90.56 87 ASN A C 1
ATOM 699 O O . ASN A 1 87 ? -16.528 -3.169 3.181 1.00 90.56 87 ASN A O 1
ATOM 703 N N . LEU A 1 88 ? -15.156 -2.758 4.907 1.00 92.12 88 LEU A N 1
ATOM 704 C CA . LEU A 1 88 ? -13.915 -3.233 4.290 1.00 92.12 88 LEU A CA 1
ATOM 705 C C . LEU A 1 88 ? -13.261 -4.365 5.086 1.00 92.12 88 LEU A C 1
ATOM 707 O O . LEU A 1 88 ? -12.201 -4.853 4.709 1.00 92.12 88 LEU A O 1
ATOM 711 N N . LYS A 1 89 ? -13.869 -4.833 6.184 1.00 89.38 89 LYS A N 1
ATOM 712 C CA . LYS A 1 89 ? -13.295 -5.921 6.992 1.00 89.38 89 LYS A CA 1
ATOM 713 C C . LYS A 1 89 ? -13.177 -7.247 6.227 1.00 89.38 89 LYS A C 1
ATOM 715 O O . LYS A 1 89 ? -12.342 -8.072 6.586 1.00 89.38 89 LYS A O 1
ATOM 720 N N . HIS A 1 90 ? -13.939 -7.448 5.149 1.00 88.56 90 HIS A N 1
ATOM 721 C CA . HIS A 1 90 ? -13.879 -8.648 4.298 1.00 88.56 90 HIS A CA 1
ATOM 722 C C . HIS A 1 90 ? -12.605 -8.748 3.442 1.00 88.56 90 HIS A C 1
ATOM 724 O O . HIS A 1 90 ? -12.318 -9.806 2.867 1.00 88.56 90 HIS A O 1
ATOM 730 N N . ILE A 1 91 ? -11.816 -7.673 3.344 1.00 87.81 91 ILE A N 1
ATOM 731 C CA . ILE A 1 91 ? -10.526 -7.700 2.639 1.00 87.81 91 ILE A CA 1
ATOM 732 C C . ILE A 1 91 ? -9.411 -8.324 3.494 1.00 87.81 91 ILE A C 1
ATOM 734 O O . ILE A 1 91 ? -8.355 -8.677 2.970 1.00 87.81 91 ILE A O 1
ATOM 738 N N . ILE A 1 92 ? -9.648 -8.490 4.800 1.00 86.44 92 ILE A N 1
ATOM 739 C CA . ILE A 1 92 ? -8.682 -9.022 5.763 1.00 86.44 92 ILE A CA 1
ATOM 740 C C . ILE A 1 92 ? -8.509 -10.531 5.569 1.00 86.44 92 ILE A C 1
ATOM 742 O O . ILE A 1 92 ? -9.469 -11.304 5.576 1.00 86.44 92 ILE A O 1
ATOM 746 N N . ILE A 1 93 ? -7.256 -10.961 5.432 1.00 79.38 93 ILE A N 1
ATOM 747 C CA . ILE A 1 93 ? -6.893 -12.374 5.310 1.00 79.38 93 ILE A CA 1
ATOM 748 C C . ILE A 1 93 ? -6.634 -12.924 6.712 1.00 79.38 93 ILE A C 1
ATOM 750 O O . ILE A 1 93 ? -5.697 -12.502 7.383 1.00 79.38 93 ILE A O 1
ATOM 754 N N . HIS A 1 94 ? -7.416 -13.916 7.133 1.00 72.88 94 HIS A N 1
ATOM 755 C CA . HIS A 1 94 ? -7.308 -14.544 8.457 1.00 72.88 94 HIS A CA 1
ATOM 756 C C . HIS A 1 94 ? -6.188 -15.611 8.525 1.00 72.88 94 HIS A C 1
ATOM 758 O O . HIS A 1 94 ? -6.241 -16.547 9.315 1.00 72.88 94 HIS A O 1
ATOM 764 N N . GLY A 1 95 ? -5.156 -15.483 7.683 1.00 70.62 95 GLY A N 1
ATOM 765 C CA . GLY A 1 95 ? -4.093 -16.471 7.490 1.00 70.62 95 GLY A CA 1
ATOM 766 C C . GLY A 1 95 ? -2.850 -15.882 6.816 1.00 70.62 95 GLY A C 1
ATOM 767 O O . GLY A 1 95 ? -2.659 -14.669 6.764 1.00 70.62 95 GLY A O 1
ATOM 768 N N . ARG A 1 96 ? -1.962 -16.740 6.299 1.00 68.62 96 ARG A N 1
ATOM 769 C CA . ARG A 1 96 ? -0.742 -16.305 5.596 1.00 68.62 96 ARG A CA 1
ATOM 770 C C . ARG A 1 96 ? -1.038 -16.092 4.110 1.00 68.62 96 ARG A C 1
ATOM 772 O O . ARG A 1 96 ? -1.545 -17.000 3.469 1.00 68.62 96 ARG A O 1
ATOM 779 N N . GLY A 1 97 ? -0.626 -14.958 3.543 1.00 73.62 97 GLY A N 1
ATOM 780 C CA . GLY A 1 97 ? -0.644 -14.758 2.090 1.00 73.62 97 GLY A CA 1
ATOM 781 C C . GLY A 1 97 ? -0.960 -13.327 1.674 1.00 73.62 97 GLY A C 1
ATOM 782 O O . GLY A 1 97 ? -0.923 -12.412 2.492 1.00 73.62 97 GLY A O 1
ATOM 783 N N . CYS A 1 98 ? -1.261 -13.162 0.390 1.00 77.81 98 CYS A N 1
ATOM 784 C CA . CYS A 1 98 ? -1.763 -11.932 -0.215 1.00 77.81 98 CYS A CA 1
ATOM 785 C C . CYS A 1 98 ? -3.057 -12.234 -0.986 1.00 77.81 98 CYS A C 1
ATOM 787 O O . CYS A 1 98 ? -3.196 -13.317 -1.554 1.00 77.81 98 CYS A O 1
ATOM 789 N N . LYS A 1 99 ? -3.989 -11.279 -1.018 1.00 81.94 99 LYS A N 1
ATOM 790 C CA . LYS A 1 99 ? -5.302 -11.376 -1.671 1.00 81.94 99 LYS A CA 1
ATOM 791 C C . LYS A 1 99 ? -5.420 -10.222 -2.660 1.00 81.94 99 LYS A C 1
ATOM 793 O O . LYS A 1 99 ? -5.106 -9.091 -2.299 1.00 81.94 99 LYS A O 1
ATOM 798 N N . ARG A 1 100 ? -5.865 -10.506 -3.887 1.00 84.19 100 ARG A N 1
ATOM 799 C CA . ARG A 1 100 ? -6.309 -9.460 -4.819 1.00 84.19 100 ARG A CA 1
ATOM 800 C C . ARG A 1 100 ? -7.688 -8.996 -4.368 1.00 84.19 100 ARG A C 1
ATOM 802 O O . ARG A 1 100 ? -8.544 -9.826 -4.061 1.00 84.19 100 ARG A O 1
ATOM 809 N N . ILE A 1 101 ? -7.868 -7.690 -4.277 1.00 85.69 101 ILE A N 1
ATOM 810 C CA . ILE A 1 101 ? -9.124 -7.068 -3.862 1.00 85.69 101 ILE A CA 1
ATOM 811 C C . ILE A 1 101 ? -9.718 -6.312 -5.043 1.00 85.69 101 ILE A C 1
ATOM 813 O O . ILE A 1 101 ? -9.015 -6.054 -6.018 1.00 85.69 101 ILE A O 1
ATOM 817 N N . THR A 1 102 ? -11.020 -6.054 -4.984 1.00 89.00 102 THR A N 1
ATOM 818 C CA . THR A 1 102 ? -11.749 -5.430 -6.090 1.00 89.00 102 THR A CA 1
ATOM 819 C C . THR A 1 102 ? -11.448 -3.935 -6.171 1.00 89.00 102 THR A C 1
ATOM 821 O O . THR A 1 102 ? -11.112 -3.309 -5.161 1.00 89.00 102 THR A O 1
ATOM 824 N N . ASP A 1 103 ? -11.619 -3.349 -7.354 1.00 88.56 103 ASP A N 1
ATOM 825 C CA . ASP A 1 103 ? -11.436 -1.906 -7.544 1.00 88.56 103 ASP A CA 1
ATOM 826 C C . ASP A 1 103 ? -12.443 -1.091 -6.719 1.00 88.56 103 ASP A C 1
ATOM 828 O O . ASP A 1 103 ? -12.106 -0.033 -6.196 1.00 88.56 103 ASP A O 1
ATOM 832 N N . ASP A 1 104 ? -13.661 -1.605 -6.517 1.00 92.56 104 ASP A N 1
ATOM 833 C CA . ASP A 1 104 ? -14.669 -0.982 -5.651 1.00 92.56 104 ASP A CA 1
ATOM 834 C C . ASP A 1 104 ? -14.209 -0.910 -4.182 1.00 92.56 104 ASP A C 1
ATOM 836 O O . ASP A 1 104 ? -14.294 0.148 -3.551 1.00 92.56 104 ASP A O 1
ATOM 840 N N . ASP A 1 105 ? -13.644 -1.997 -3.646 1.00 92.62 105 ASP A N 1
ATOM 841 C CA . ASP A 1 105 ? -13.083 -2.010 -2.290 1.00 92.62 105 ASP A CA 1
ATOM 842 C C . ASP A 1 105 ? -11.898 -1.046 -2.154 1.00 92.62 105 ASP A C 1
ATOM 844 O O . ASP A 1 105 ? -11.780 -0.341 -1.145 1.00 92.62 105 ASP A O 1
ATOM 848 N N . ILE A 1 106 ? -11.039 -0.978 -3.177 1.00 91.31 106 ILE A N 1
ATOM 849 C CA . ILE A 1 106 ? -9.937 -0.013 -3.238 1.00 91.31 106 ILE A CA 1
ATOM 850 C C . ILE A 1 106 ? -10.469 1.415 -3.246 1.00 91.31 106 ILE A C 1
ATOM 852 O O . ILE A 1 106 ? -10.032 2.221 -2.428 1.00 91.31 106 ILE A O 1
ATOM 856 N N . ASN A 1 107 ? -11.450 1.731 -4.087 1.00 92.44 107 ASN A N 1
ATOM 857 C CA . ASN A 1 107 ? -12.029 3.070 -4.177 1.00 92.44 107 ASN A CA 1
ATOM 858 C C . ASN A 1 107 ? -12.669 3.503 -2.852 1.00 92.44 107 ASN A C 1
ATOM 860 O O . ASN A 1 107 ? -12.465 4.631 -2.392 1.00 92.44 107 ASN A O 1
ATOM 864 N N . LYS A 1 108 ? -13.386 2.593 -2.182 1.00 94.25 108 LYS A N 1
ATOM 865 C CA . LYS A 1 108 ? -13.930 2.818 -0.833 1.00 94.25 108 LYS A CA 1
ATOM 866 C C . LYS A 1 108 ? -12.823 3.089 0.185 1.00 94.25 108 LYS A C 1
ATOM 868 O O . LYS A 1 108 ? -12.966 3.995 1.010 1.00 94.25 108 LYS A O 1
ATOM 873 N N . LEU A 1 109 ? -11.726 2.332 0.129 1.00 92.38 109 LEU A N 1
ATOM 874 C CA . LEU A 1 109 ? -10.576 2.538 1.006 1.00 92.38 109 LEU A CA 1
ATOM 875 C C . LEU A 1 109 ? -9.895 3.885 0.738 1.00 92.38 109 LEU A C 1
ATOM 877 O O . LEU A 1 109 ? -9.582 4.600 1.687 1.00 92.38 109 LEU A O 1
ATOM 881 N N . MET A 1 110 ? -9.710 4.267 -0.525 1.00 90.75 110 MET A N 1
ATOM 882 C CA . MET A 1 110 ? -9.062 5.531 -0.880 1.00 90.75 110 MET A CA 1
ATOM 883 C C . MET A 1 110 ? -9.887 6.731 -0.462 1.00 90.75 110 MET A C 1
ATOM 885 O O . MET A 1 110 ? -9.365 7.611 0.217 1.00 90.75 110 MET A O 1
ATOM 889 N N . LYS A 1 111 ? -11.194 6.711 -0.731 1.00 93.44 111 LYS A N 1
ATOM 890 C CA . LYS A 1 111 ? -12.105 7.759 -0.263 1.00 93.44 111 LYS A CA 1
ATOM 891 C C . LYS A 1 111 ? -12.050 7.922 1.259 1.00 93.44 111 LYS A C 1
ATOM 893 O O . LYS A 1 111 ? -12.075 9.039 1.774 1.00 93.44 111 LYS A O 1
ATOM 898 N N . TYR A 1 112 ? -11.955 6.810 1.987 1.00 93.56 112 TYR A N 1
ATOM 899 C CA . TYR A 1 112 ? -11.795 6.822 3.438 1.00 93.56 112 TYR A CA 1
ATOM 900 C C . TYR A 1 112 ? -10.462 7.441 3.883 1.00 93.56 112 TYR A C 1
ATOM 902 O O . TYR A 1 112 ? -10.442 8.227 4.833 1.00 93.56 112 TYR A O 1
ATOM 910 N N . LEU A 1 113 ? -9.359 7.084 3.218 1.00 92.44 113 LEU A N 1
ATOM 911 C CA . LEU A 1 113 ? -8.027 7.565 3.566 1.00 92.44 113 LEU A CA 1
ATOM 912 C C . LEU A 1 113 ? -7.860 9.051 3.241 1.00 92.44 113 LEU A C 1
ATOM 914 O O . LEU A 1 113 ? -7.452 9.813 4.110 1.00 92.44 113 LEU A O 1
ATOM 918 N N . GLU A 1 114 ? -8.230 9.479 2.038 1.00 90.56 114 GLU A N 1
ATOM 919 C CA . GLU A 1 114 ? -8.114 10.869 1.584 1.00 90.56 114 GLU A CA 1
ATOM 920 C C . GLU A 1 114 ? -8.978 11.829 2.406 1.00 90.56 114 GLU A C 1
ATOM 922 O O . GLU A 1 114 ? -8.546 12.937 2.715 1.00 90.56 114 GLU A O 1
ATOM 927 N N . GLY A 1 115 ? -10.164 11.390 2.840 1.00 91.31 115 GLY A N 1
ATOM 928 C CA . GLY A 1 115 ? -11.048 12.208 3.673 1.00 91.31 115 GLY A CA 1
ATOM 929 C C . GLY A 1 115 ? -10.558 12.421 5.110 1.00 91.31 115 GLY A C 1
ATOM 930 O O . GLY A 1 115 ? -11.112 13.256 5.820 1.00 91.31 115 GLY A O 1
ATOM 931 N N . ARG A 1 116 ? -9.559 11.659 5.576 1.00 90.50 116 ARG A N 1
ATOM 932 C CA . ARG A 1 116 ? -9.117 11.658 6.988 1.00 90.50 116 ARG A CA 1
ATOM 933 C C . ARG A 1 116 ? -7.627 11.895 7.167 1.00 90.50 116 ARG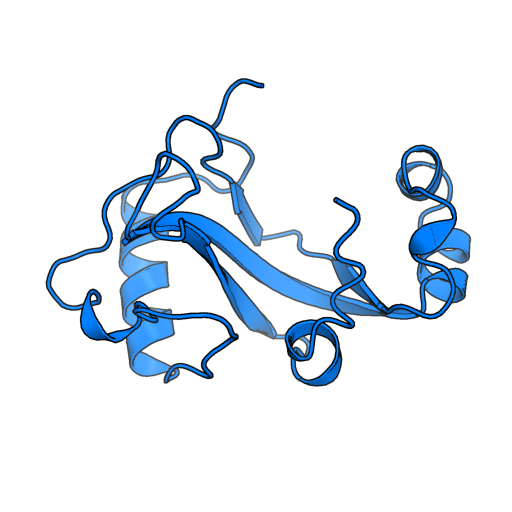 A C 1
ATOM 935 O O . ARG A 1 116 ? -7.181 12.293 8.243 1.00 90.50 116 ARG A O 1
ATOM 942 N N . TYR A 1 117 ? -6.845 11.628 6.131 1.00 90.38 117 TYR A N 1
ATOM 943 C CA . TYR A 1 117 ? -5.404 11.544 6.207 1.00 90.38 117 TYR A CA 1
ATOM 944 C C . TYR A 1 117 ? -4.771 12.179 4.958 1.00 90.38 117 TYR A C 1
ATOM 946 O O . TYR A 1 117 ? -5.069 11.834 3.822 1.00 90.38 117 TYR A O 1
ATOM 954 N N . ARG A 1 118 ? -3.812 13.077 5.177 1.00 87.44 118 ARG A N 1
ATOM 955 C CA . ARG A 1 118 ? -2.763 13.442 4.211 1.00 87.44 118 ARG A CA 1
ATOM 956 C C . ARG A 1 118 ? -1.829 12.257 3.940 1.00 87.44 118 ARG A C 1
ATOM 958 O O . ARG A 1 118 ? -1.496 11.527 4.880 1.00 87.44 118 ARG A O 1
ATOM 965 N N . CYS A 1 119 ? -1.380 12.106 2.700 1.00 87.00 119 CYS A N 1
ATOM 966 C CA . CYS A 1 119 ? -0.369 11.118 2.326 1.00 87.00 119 CYS A CA 1
ATOM 967 C C . CYS A 1 119 ? 0.947 11.312 3.111 1.00 87.00 119 CYS A C 1
ATOM 969 O O . CYS A 1 119 ? 1.257 12.415 3.564 1.00 87.00 119 CYS A O 1
ATOM 971 N N . GLY A 1 120 ? 1.695 10.223 3.303 1.00 86.25 120 GLY A N 1
ATOM 972 C CA . GLY A 1 120 ? 2.999 10.187 3.969 1.00 86.25 120 GLY A CA 1
ATOM 973 C C . GLY A 1 120 ? 3.099 9.228 5.166 1.00 86.25 120 GLY A C 1
ATOM 974 O O . GLY A 1 120 ? 2.187 8.447 5.470 1.00 86.25 120 GLY A O 1
ATOM 975 N N . LYS A 1 121 ? 4.246 9.295 5.859 1.00 81.94 121 LYS A N 1
ATOM 976 C CA . LYS A 1 121 ? 4.538 8.566 7.109 1.00 81.94 121 LYS A CA 1
ATOM 977 C C . LYS A 1 121 ? 3.814 9.230 8.286 1.00 81.94 121 LYS A C 1
ATOM 979 O O . LYS A 1 121 ? 3.882 10.439 8.467 1.00 81.94 121 LYS A O 1
ATOM 984 N N . ARG A 1 122 ? 3.114 8.418 9.081 1.00 76.56 122 ARG A N 1
ATOM 985 C CA . ARG A 1 122 ? 2.283 8.816 10.237 1.00 76.56 122 ARG A CA 1
ATOM 986 C C . ARG A 1 122 ? 2.566 8.003 11.506 1.00 76.56 122 ARG A C 1
ATOM 988 O O . ARG A 1 122 ? 1.980 8.269 12.552 1.00 76.56 122 ARG A O 1
ATOM 995 N N . GLY A 1 123 ? 3.424 6.991 11.411 1.00 58.94 123 GLY A N 1
ATOM 996 C CA . GLY A 1 123 ? 3.945 6.256 12.561 1.00 58.94 123 GLY A CA 1
ATOM 997 C C . GLY A 1 123 ? 5.288 6.826 13.005 1.00 58.94 123 GLY A C 1
ATOM 998 O O . GLY A 1 123 ? 6.127 7.134 12.155 1.00 58.94 123 GLY A O 1
ATOM 999 N N . THR A 1 124 ? 5.494 6.935 14.313 1.00 50.75 124 THR A N 1
ATOM 1000 C CA . THR A 1 124 ? 6.833 7.030 14.909 1.00 50.75 124 THR A CA 1
ATOM 1001 C C . THR A 1 124 ? 7.472 5.640 14.926 1.00 50.75 124 THR A C 1
ATOM 1003 O O . THR A 1 124 ? 6.753 4.638 15.031 1.00 50.75 124 THR A O 1
ATOM 1006 N N . GLU A 1 125 ? 8.791 5.604 14.722 1.00 45.66 125 GLU A N 1
ATOM 1007 C CA . GLU A 1 125 ? 9.626 4.392 14.807 1.00 45.66 125 GLU A CA 1
ATOM 1008 C C . GLU A 1 125 ? 9.515 3.697 16.165 1.00 45.66 125 GLU A C 1
ATOM 1010 O O . GLU A 1 125 ? 9.363 4.413 17.181 1.00 45.66 125 GLU A O 1
#

Sequence (125 aa):
MSGCKKNTVKKWAERGSWVIGIGGVNTGKPNKLIYAMEVEENLPYEEFKRKYPDESRYLQPCITGLNILISKKFYYFGSNAIDLPKNLKHIIIHGRGCKRITDDDINKLMKYLEGRYRCGKRGTE

pLDDT: mean 83.84, std 14.12, range [25.2, 94.75]

Foldseek 3Di:
DDPPPLAVCLVPQDQQDKDWDADAPPRVRHQFTQKIFGFHDWAQLVVCCVVPVPVCPPPDPSCHRHIDTDGPFMEGCHVNTHHDDPVLSVCHDNDDHHDDDDVVSVVVRVVVDVVPHDGDYNYDD

Secondary structure (DSSP, 8-state):
-------HHHHH--TT-EEEEEPPTTTTSTTEEEEEEE-SEEEEHHHHHHH-TTGGGG--GGGTTSEEEE-SSEEE-GGG-EEPPGGGGGG--SSSS-----HHHHHHHHHHHHTT--SEE----

Radius of gyration: 14.97 Å; chains: 1; bounding box: 40×30×30 Å